Protein AF-A0A2V8GDF7-F1 (afdb_monomer)

Solvent-accessible surface area (backbone atoms only — not comparable to full-atom values): 4111 Å² total; per-residue (Å²): 117,50,23,35,43,3,86,75,45,85,60,49,46,83,93,54,63,43,53,87,82,56,67,71,47,78,46,78,36,66,91,43,92,87,45,38,62,34,40,36,39,89,94,44,54,28,40,45,48,90,61,63,70,77,85,53,91,65,44,70,42,68,82,68,49,69,97

Nearest PDB structures (foldseek):
  4qk0-assembly2_D  TM=9.418E-01  e=4.759E-06  Geobacillus stearothermophilus
  6ex6-assembly2_A  TM=9.121E-01  e=7.277E-04  Bacteroides thetaiotaomicron VPI-5482
  5m3m-assembly1_M  TM=5.425E-01  e=4.150E+00  Saccharomyces cerevisiae S288C
  5w66-assembly1_M  TM=5.093E-01  e=6.376E+00  Saccharomyces cerevisiae S288C
  1n05-assembly1_A  TM=4.111E-01  e=7.664E+00  Schizosaccharomyces pombe

Sequence (67 aa):
MYCLEAIDHGGHVTGRALPLDAELQREFRRDLLGGVEVVTGNGIVAVPYFAWNNRGKGEMAVWIPYK

pLDDT: mean 96.58, std 2.81, range [83.75, 98.75]

Structure (mmCIF, N/CA/C/O backbone):
data_AF-A0A2V8GDF7-F1
#
_entry.id   AF-A0A2V8GDF7-F1
#
loop_
_atom_site.group_PDB
_atom_site.id
_atom_site.type_symbol
_atom_site.label_atom_id
_atom_site.label_alt_id
_atom_site.label_comp_id
_atom_site.label_asym_id
_atom_site.label_entity_id
_atom_site.label_seq_id
_atom_site.pdbx_PDB_ins_code
_atom_site.Cartn_x
_atom_site.Cartn_y
_atom_site.Cartn_z
_atom_site.occupancy
_atom_site.B_iso_or_equiv
_atom_site.auth_seq_id
_atom_site.auth_comp_id
_atom_site.auth_asym_id
_atom_site.auth_atom_id
_atom_site.pdbx_PDB_model_num
ATOM 1 N N . MET A 1 1 ? 7.288 -6.677 5.509 1.00 93.38 1 MET A N 1
ATOM 2 C CA . MET A 1 1 ? 6.829 -5.299 5.792 1.00 93.38 1 MET A CA 1
ATOM 3 C C . MET A 1 1 ? 6.191 -4.753 4.523 1.00 93.38 1 MET A C 1
ATOM 5 O O . MET A 1 1 ? 6.770 -4.938 3.457 1.00 93.38 1 MET A O 1
ATOM 9 N N . TYR A 1 2 ? 5.007 -4.154 4.635 1.00 98.19 2 TYR A N 1
ATOM 10 C CA . TYR A 1 2 ? 4.214 -3.636 3.515 1.00 98.19 2 TYR A CA 1
ATOM 11 C C . TYR A 1 2 ? 4.044 -2.116 3.644 1.00 98.19 2 TYR A C 1
ATOM 13 O O . TYR A 1 2 ? 4.226 -1.575 4.735 1.00 98.19 2 TYR A O 1
ATOM 21 N N . CYS A 1 3 ? 3.704 -1.439 2.550 1.00 98.12 3 CYS A N 1
ATOM 22 C CA . CYS A 1 3 ? 3.364 -0.019 2.535 1.00 98.12 3 CYS A CA 1
ATOM 23 C C . CYS A 1 3 ? 2.170 0.263 1.616 1.00 98.12 3 CYS A C 1
ATOM 25 O O . CYS A 1 3 ? 1.917 -0.476 0.662 1.00 98.12 3 CYS A O 1
ATOM 27 N N . LEU A 1 4 ? 1.468 1.363 1.884 1.00 98.25 4 LEU A N 1
ATOM 28 C CA . LEU A 1 4 ? 0.477 1.931 0.972 1.00 98.25 4 LEU A CA 1
ATOM 29 C C . LEU A 1 4 ? 1.158 2.943 0.051 1.00 98.25 4 LEU A C 1
ATOM 31 O O . LEU A 1 4 ? 1.887 3.804 0.542 1.00 98.25 4 LEU A O 1
ATOM 35 N N . GLU A 1 5 ? 0.885 2.883 -1.253 1.00 98.25 5 GLU A N 1
ATOM 36 C CA . GLU A 1 5 ? 1.337 3.891 -2.221 1.00 98.25 5 GLU A CA 1
ATOM 37 C C . GLU A 1 5 ? 0.176 4.768 -2.698 1.00 98.25 5 GLU A C 1
ATOM 39 O O . GLU A 1 5 ? -0.931 4.276 -2.916 1.00 98.25 5 GLU A O 1
ATOM 44 N N . ALA A 1 6 ? 0.431 6.056 -2.937 1.00 97.88 6 ALA A N 1
ATOM 45 C CA . ALA A 1 6 ? -0.5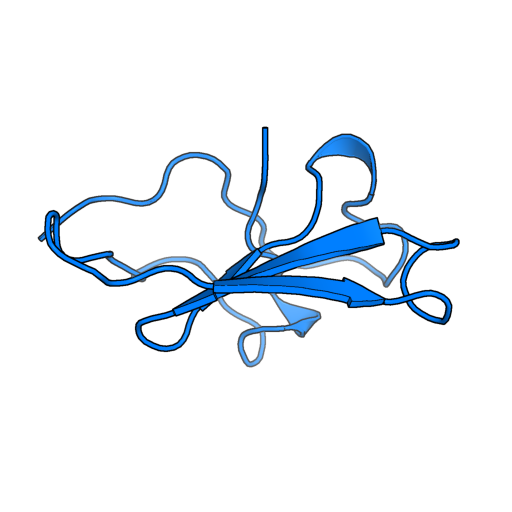48 6.996 -3.489 1.00 97.88 6 ALA A CA 1
ATOM 46 C C . ALA A 1 6 ? -1.230 6.499 -4.773 1.00 97.88 6 ALA A C 1
ATOM 48 O O . ALA A 1 6 ? -2.433 6.707 -4.946 1.00 97.88 6 ALA A O 1
ATOM 49 N N . ILE A 1 7 ? -0.481 5.833 -5.658 1.00 97.88 7 ILE A N 1
ATOM 50 C CA . ILE A 1 7 ? -0.995 5.364 -6.952 1.00 97.88 7 ILE A CA 1
ATOM 51 C C . ILE A 1 7 ? -2.126 4.336 -6.802 1.00 97.88 7 ILE A C 1
ATOM 53 O O . ILE A 1 7 ? -3.027 4.301 -7.634 1.00 97.88 7 ILE A O 1
ATOM 57 N N . ASP A 1 8 ? -2.139 3.571 -5.708 1.00 97.75 8 ASP A N 1
ATOM 58 C CA . ASP A 1 8 ? -3.188 2.585 -5.425 1.00 97.75 8 ASP A CA 1
ATOM 59 C C . ASP A 1 8 ? -4.387 3.196 -4.671 1.00 97.75 8 ASP A C 1
ATOM 61 O O . ASP A 1 8 ? -5.380 2.522 -4.405 1.00 97.75 8 ASP A O 1
ATOM 65 N N . HIS A 1 9 ? -4.302 4.481 -4.310 1.00 96.94 9 HIS A N 1
ATOM 66 C CA . HIS A 1 9 ? -5.181 5.121 -3.330 1.00 96.94 9 HIS A CA 1
ATOM 67 C C . HIS A 1 9 ? -5.686 6.504 -3.762 1.00 96.94 9 HIS A C 1
ATOM 69 O O . HIS A 1 9 ? -6.026 7.334 -2.916 1.00 96.94 9 HIS A O 1
ATOM 75 N N . GLY A 1 10 ? -5.757 6.762 -5.071 1.00 93.75 10 GLY A N 1
ATOM 76 C CA . GLY A 1 10 ? -6.296 8.017 -5.608 1.00 93.75 10 GLY A CA 1
ATOM 77 C C . GLY A 1 10 ? -5.411 9.237 -5.337 1.00 93.75 10 GLY A C 1
ATOM 78 O O . GLY A 1 10 ? -5.919 10.346 -5.225 1.00 93.75 10 GLY A O 1
ATOM 79 N N . GLY A 1 11 ? -4.099 9.034 -5.197 1.00 94.62 11 GLY A N 1
ATOM 80 C CA . GLY A 1 11 ? -3.117 10.102 -4.997 1.00 94.62 11 GLY A CA 1
ATOM 81 C C . GLY A 1 11 ? -2.746 10.376 -3.538 1.00 94.62 11 GLY A C 1
ATOM 82 O O . GLY A 1 11 ? -1.710 10.993 -3.303 1.00 94.62 11 GLY A O 1
ATOM 83 N N . HIS A 1 12 ? -3.515 9.865 -2.570 1.00 94.06 12 HIS A N 1
ATOM 84 C CA . HIS A 1 12 ? -3.310 10.145 -1.146 1.00 94.06 12 HIS A CA 1
ATOM 85 C C . HIS A 1 12 ? -3.374 8.880 -0.284 1.00 94.06 12 HIS A C 1
ATOM 87 O O . HIS A 1 12 ? -4.301 8.066 -0.386 1.00 94.06 12 HIS A O 1
ATOM 93 N N . VAL A 1 13 ? -2.407 8.736 0.620 1.00 95.44 13 VAL A N 1
ATOM 94 C CA . VAL A 1 13 ? -2.410 7.684 1.656 1.00 95.44 13 VAL A CA 1
ATOM 95 C C . VAL A 1 13 ? -2.525 8.255 3.063 1.00 95.44 13 VAL A C 1
ATOM 97 O O . VAL A 1 13 ? -2.930 7.541 3.982 1.00 95.44 13 VAL A O 1
ATOM 100 N N . THR A 1 14 ? -2.223 9.541 3.234 1.00 87.69 14 THR A N 1
ATOM 101 C CA . THR A 1 14 ? -2.444 10.261 4.488 1.00 87.69 14 THR A CA 1
ATOM 102 C C . THR A 1 14 ? -3.935 10.292 4.860 1.00 87.69 14 THR A C 1
ATOM 104 O O . THR A 1 14 ? -4.813 10.349 4.003 1.00 87.69 14 THR A O 1
ATOM 107 N N . GLY A 1 15 ? -4.241 10.181 6.159 1.00 87.25 15 GLY A N 1
ATOM 108 C CA . GLY A 1 15 ? -5.620 10.174 6.674 1.00 87.25 15 GLY A CA 1
ATOM 109 C C . GLY A 1 15 ? -6.358 8.829 6.604 1.00 87.25 15 GLY A C 1
ATOM 110 O O . GLY A 1 15 ? -7.504 8.744 7.042 1.00 87.25 1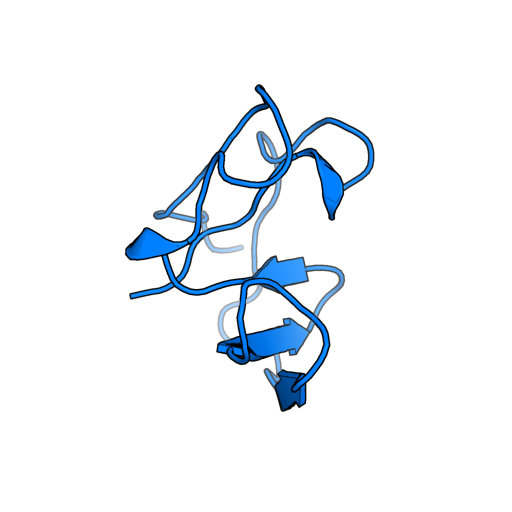5 GLY A O 1
ATOM 111 N N . ARG A 1 16 ? -5.723 7.764 6.099 1.00 91.94 16 ARG A N 1
ATOM 112 C CA . ARG A 1 16 ? -6.281 6.403 6.145 1.00 91.94 16 ARG A CA 1
ATOM 113 C C . ARG A 1 16 ? -6.065 5.776 7.523 1.00 91.94 16 ARG A C 1
ATOM 115 O O . ARG A 1 16 ? -5.003 5.941 8.116 1.00 91.94 16 ARG A O 1
ATOM 122 N N . ALA A 1 17 ? -7.056 5.023 7.992 1.00 93.94 17 ALA A N 1
ATOM 123 C CA . ALA A 1 17 ? -6.977 4.228 9.211 1.00 93.94 17 ALA A CA 1
ATOM 124 C C . ALA A 1 17 ? -7.593 2.841 8.988 1.00 93.94 17 ALA A C 1
ATOM 126 O O . ALA A 1 17 ? -8.550 2.698 8.218 1.00 93.94 17 ALA A O 1
ATOM 127 N N . LEU A 1 18 ? -7.049 1.828 9.660 1.00 94.81 18 LEU A N 1
ATOM 128 C CA . LEU A 1 18 ? -7.482 0.437 9.532 1.00 94.81 18 LEU A CA 1
ATOM 129 C C . LEU A 1 18 ? -8.160 -0.037 10.834 1.00 94.81 18 LEU A C 1
ATOM 131 O O . LEU A 1 18 ? -7.575 0.128 11.899 1.00 94.81 18 LEU A O 1
ATOM 135 N N . PRO A 1 19 ? -9.375 -0.614 10.800 1.00 96.19 19 PRO A N 1
ATOM 136 C CA . PRO A 1 19 ? -9.929 -1.280 11.976 1.00 96.19 19 PRO A CA 1
ATOM 137 C C . PRO A 1 19 ? -9.003 -2.408 12.452 1.00 96.19 19 PRO A C 1
ATOM 139 O O . PRO A 1 19 ? -8.390 -3.091 11.630 1.00 96.19 19 PRO A O 1
ATOM 142 N N . LEU A 1 20 ? -8.920 -2.627 13.765 1.00 95.25 20 LEU A N 1
ATOM 143 C CA . LEU A 1 20 ? -8.097 -3.705 14.335 1.00 95.25 20 LEU A CA 1
ATOM 144 C C . LEU A 1 20 ? -8.559 -5.109 13.917 1.00 95.25 20 LEU A C 1
ATOM 146 O O . LEU A 1 20 ? -7.746 -6.027 13.850 1.00 95.25 20 LEU A O 1
ATOM 150 N N . ASP A 1 21 ? -9.847 -5.265 13.629 1.00 96.06 21 ASP A N 1
ATOM 151 C CA . ASP A 1 21 ? -10.490 -6.496 13.172 1.00 96.06 21 ASP A CA 1
ATOM 152 C C . ASP A 1 21 ? -10.665 -6.547 11.645 1.00 96.06 21 ASP A C 1
ATOM 154 O O . ASP A 1 21 ? -11.382 -7.404 11.131 1.00 96.06 21 ASP A O 1
ATOM 158 N N . ALA A 1 22 ? -10.014 -5.644 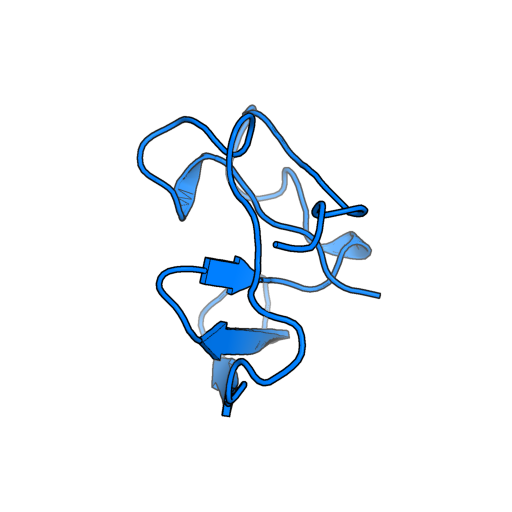10.902 1.00 95.88 22 ALA A N 1
ATOM 159 C CA . ALA A 1 22 ? -10.082 -5.643 9.449 1.00 95.88 22 ALA A CA 1
ATOM 160 C C . ALA A 1 22 ? -9.584 -6.976 8.878 1.00 95.88 22 ALA A C 1
ATOM 162 O O . ALA A 1 22 ? -8.413 -7.333 9.018 1.00 95.88 22 ALA A O 1
ATOM 163 N N . GLU A 1 23 ? -10.457 -7.677 8.160 1.00 97.31 23 GLU A N 1
ATOM 164 C CA . GLU A 1 23 ? -10.046 -8.845 7.396 1.00 97.31 23 GLU A CA 1
ATOM 165 C C .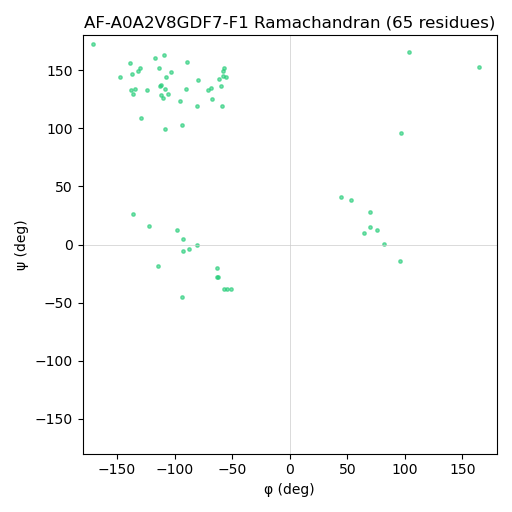 GLU A 1 23 ? -9.135 -8.423 6.239 1.00 97.31 23 GLU A C 1
ATOM 167 O O . GLU A 1 23 ? -9.487 -7.581 5.404 1.00 97.31 23 GLU A O 1
ATOM 172 N N . LEU A 1 24 ? -7.948 -9.028 6.193 1.00 97.50 24 LEU A N 1
ATOM 173 C CA . LEU A 1 24 ? -6.958 -8.817 5.148 1.00 97.50 24 LEU A CA 1
ATOM 174 C C . LEU A 1 24 ? -6.810 -10.084 4.310 1.00 97.50 24 LEU A C 1
ATOM 176 O O . LEU A 1 24 ? -6.725 -11.195 4.828 1.00 97.50 24 LEU A O 1
ATOM 180 N N . GLN A 1 25 ? -6.738 -9.894 3.001 1.00 98.12 25 GLN A N 1
ATOM 181 C CA . GLN A 1 25 ? -6.527 -10.936 2.006 1.00 98.12 25 GLN A CA 1
ATOM 182 C C . GLN A 1 25 ? -5.174 -10.728 1.332 1.00 98.12 25 GLN A C 1
ATOM 184 O O . GLN A 1 25 ? -4.693 -9.598 1.226 1.00 98.12 25 GLN A O 1
ATOM 189 N N . ARG A 1 26 ? -4.569 -11.821 0.867 1.00 97.81 26 ARG A N 1
ATOM 190 C CA . ARG A 1 26 ? -3.276 -11.819 0.175 1.00 97.81 26 ARG A CA 1
ATOM 191 C C . ARG A 1 26 ? -3.391 -12.473 -1.193 1.00 97.81 26 ARG A C 1
ATOM 193 O O . ARG A 1 26 ? -3.940 -13.564 -1.315 1.00 97.81 26 ARG A O 1
ATOM 200 N N . GLU A 1 27 ? -2.837 -11.818 -2.201 1.00 98.31 27 GLU A N 1
ATOM 201 C CA . GLU A 1 27 ? -2.844 -12.279 -3.587 1.00 98.31 27 GLU A CA 1
ATOM 202 C C . GLU A 1 27 ? -1.454 -12.084 -4.201 1.00 98.31 27 GLU A C 1
ATOM 204 O O . GLU A 1 27 ? -0.894 -10.990 -4.142 1.00 98.31 27 GLU A O 1
ATOM 209 N N . PHE A 1 28 ? -0.892 -13.124 -4.822 1.00 98.62 28 PHE A N 1
ATOM 210 C CA . PHE A 1 28 ? 0.322 -12.964 -5.619 1.00 98.62 28 PHE A CA 1
ATOM 211 C C . PHE A 1 28 ? -0.022 -12.415 -7.006 1.00 98.62 28 PHE A C 1
ATOM 213 O O . PHE A 1 28 ? -0.713 -13.071 -7.785 1.00 98.62 28 PHE A O 1
ATOM 220 N N . ARG A 1 29 ? 0.508 -11.237 -7.341 1.00 98.50 29 ARG A N 1
ATOM 221 C CA . ARG A 1 29 ? 0.314 -10.589 -8.641 1.00 98.50 29 ARG A CA 1
ATOM 222 C C . ARG A 1 29 ? 1.598 -10.641 -9.451 1.00 98.50 29 ARG A C 1
ATOM 224 O O . ARG A 1 29 ? 2.490 -9.818 -9.262 1.00 98.50 29 ARG A O 1
ATOM 231 N N . ARG A 1 30 ? 1.665 -11.603 -10.379 1.00 98.44 30 ARG A N 1
ATOM 232 C CA . ARG A 1 30 ? 2.823 -11.828 -11.265 1.00 98.44 30 ARG A CA 1
ATOM 233 C C . ARG A 1 30 ? 3.190 -10.590 -12.090 1.00 98.44 30 ARG A C 1
ATOM 235 O O . ARG A 1 30 ? 4.371 -10.315 -12.260 1.00 98.44 30 ARG A O 1
ATOM 242 N N . ASP A 1 31 ? 2.189 -9.846 -12.550 1.00 98.12 31 ASP A N 1
ATOM 243 C CA . ASP A 1 31 ? 2.376 -8.735 -13.494 1.00 98.12 31 ASP A CA 1
ATOM 244 C C . ASP A 1 31 ? 2.558 -7.371 -12.804 1.00 98.12 31 ASP A C 1
ATOM 246 O O . ASP A 1 31 ? 2.655 -6.338 -13.463 1.00 98.12 31 ASP A O 1
ATOM 250 N N . LEU A 1 32 ? 2.619 -7.348 -11.468 1.00 98.44 32 LEU A N 1
ATOM 251 C CA . LEU A 1 32 ? 2.828 -6.138 -10.681 1.00 98.44 32 LEU A CA 1
ATOM 252 C C . LEU A 1 32 ? 4.219 -6.163 -10.046 1.00 98.44 32 LEU A C 1
ATOM 254 O O . LEU A 1 32 ? 4.551 -7.103 -9.331 1.00 98.44 32 LEU A O 1
ATOM 258 N N . LEU A 1 33 ? 5.011 -5.105 -10.266 1.00 98.25 33 LEU A N 1
ATOM 259 C CA . LEU A 1 33 ? 6.281 -4.863 -9.561 1.00 98.25 33 LEU A CA 1
ATOM 260 C C . LEU A 1 33 ? 7.269 -6.050 -9.619 1.00 98.25 33 LEU A C 1
ATOM 262 O O . LEU A 1 33 ? 7.955 -6.347 -8.647 1.00 98.25 33 LEU A O 1
ATOM 266 N N . GLY A 1 34 ? 7.333 -6.741 -10.763 1.00 97.88 34 GLY A N 1
ATOM 267 C CA . GLY A 1 34 ? 8.202 -7.911 -10.947 1.00 97.88 34 GLY A CA 1
ATOM 268 C C . GLY A 1 34 ? 7.704 -9.193 -10.267 1.00 97.88 34 GLY A C 1
ATOM 269 O O . GLY A 1 34 ? 8.457 -10.159 -10.177 1.00 97.88 34 GLY A O 1
ATOM 270 N N . GLY A 1 35 ? 6.449 -9.215 -9.813 1.00 98.50 35 GLY A N 1
ATOM 271 C CA . GLY A 1 35 ? 5.832 -10.340 -9.123 1.00 98.50 35 GLY A CA 1
ATOM 272 C C . GLY A 1 35 ? 5.890 -10.170 -7.610 1.00 98.50 35 GLY A C 1
ATOM 273 O O . GLY A 1 35 ? 6.878 -10.538 -6.977 1.00 98.50 35 GLY A O 1
ATOM 274 N N . VAL A 1 36 ? 4.815 -9.654 -7.014 1.00 98.69 36 VAL A N 1
ATOM 275 C CA . VAL A 1 36 ? 4.737 -9.408 -5.565 1.00 98.69 36 VAL A CA 1
ATOM 276 C C . VAL A 1 36 ? 3.466 -9.978 -4.949 1.00 98.69 36 VAL A C 1
ATOM 278 O O . VAL A 1 36 ? 2.426 -10.064 -5.600 1.00 98.69 36 VAL A O 1
ATOM 281 N N . GLU A 1 37 ? 3.533 -10.340 -3.668 1.00 98.56 37 GLU A N 1
ATOM 282 C CA . GLU A 1 37 ? 2.320 -10.473 -2.860 1.00 98.56 37 GLU A CA 1
ATOM 283 C C . GLU A 1 37 ? 1.739 -9.080 -2.594 1.00 98.56 37 GLU A C 1
ATOM 285 O O . GLU A 1 37 ? 2.460 -8.158 -2.214 1.00 98.56 37 GLU A O 1
ATOM 290 N N . VAL A 1 38 ? 0.434 -8.935 -2.791 1.00 98.69 38 VAL A N 1
ATOM 291 C CA . VAL A 1 38 ? -0.345 -7.741 -2.466 1.00 98.69 38 VAL A CA 1
ATOM 292 C C . VAL A 1 38 ? -1.300 -8.095 -1.341 1.00 98.69 38 VAL A C 1
ATOM 294 O O . VAL A 1 38 ? -1.934 -9.151 -1.371 1.00 98.69 38 VAL A O 1
ATOM 297 N N . VAL A 1 39 ? -1.410 -7.204 -0.360 1.00 98.62 39 VAL A N 1
ATOM 298 C CA . VAL A 1 39 ? -2.364 -7.330 0.742 1.00 98.62 39 VAL A CA 1
ATOM 299 C C . VAL A 1 39 ? -3.499 -6.336 0.532 1.00 98.62 39 VAL A C 1
ATOM 301 O O . VAL A 1 39 ? -3.254 -5.155 0.304 1.00 98.62 39 VAL A O 1
ATOM 304 N N . THR A 1 40 ? -4.743 -6.796 0.615 1.00 98.12 40 THR A N 1
ATOM 305 C CA . THR A 1 40 ? -5.935 -5.958 0.427 1.00 98.12 40 THR A CA 1
ATOM 306 C C . THR A 1 40 ? -6.946 -6.172 1.541 1.00 98.12 40 THR A C 1
ATOM 308 O O . THR A 1 40 ? -7.075 -7.282 2.045 1.00 98.12 40 THR A O 1
ATOM 311 N N . GLY A 1 41 ? -7.719 -5.147 1.877 1.00 95.88 41 GLY A N 1
ATOM 312 C CA . GLY A 1 41 ? -8.821 -5.243 2.841 1.00 95.88 41 GLY A CA 1
ATOM 313 C C . GLY A 1 41 ? -9.261 -3.857 3.288 1.00 95.88 41 GLY A C 1
ATOM 314 O O . GLY A 1 41 ? -8.472 -2.927 3.204 1.00 95.88 41 GLY A O 1
ATOM 315 N N . ASN A 1 42 ? -10.519 -3.669 3.697 1.00 95.06 42 ASN A N 1
ATOM 316 C CA . ASN A 1 42 ? -11.033 -2.368 4.169 1.00 95.06 42 ASN A CA 1
ATOM 317 C C . ASN A 1 42 ? -10.605 -1.155 3.290 1.00 95.06 42 ASN A C 1
ATOM 319 O O . ASN A 1 42 ? -10.204 -0.103 3.786 1.00 95.06 42 ASN A O 1
ATOM 323 N N . GLY A 1 43 ? -10.624 -1.313 1.961 1.00 94.19 43 GLY A N 1
ATOM 324 C CA . GLY A 1 43 ? -10.260 -0.250 1.014 1.00 94.19 43 GLY A CA 1
ATOM 325 C C . GLY A 1 43 ? -8.772 0.137 0.966 1.00 94.19 43 GLY A C 1
ATOM 326 O O . GLY A 1 43 ? -8.457 1.194 0.415 1.00 94.19 43 GLY A O 1
ATOM 327 N N . ILE A 1 44 ? -7.871 -0.677 1.529 1.00 95.56 44 ILE A N 1
ATOM 328 C CA . ILE A 1 44 ? -6.418 -0.538 1.361 1.00 95.56 44 ILE A CA 1
ATOM 329 C C . ILE A 1 44 ? -5.864 -1.564 0.367 1.00 95.56 44 ILE A C 1
ATOM 331 O O . ILE A 1 44 ? -6.361 -2.690 0.273 1.00 95.56 44 ILE A O 1
ATOM 335 N N . VAL A 1 45 ? -4.807 -1.168 -0.342 1.00 98.00 45 VAL A N 1
ATOM 336 C CA . VAL A 1 45 ? -3.979 -2.021 -1.204 1.00 98.00 45 VAL A CA 1
ATOM 337 C C . VAL A 1 45 ? -2.519 -1.807 -0.816 1.00 98.00 45 VAL A C 1
ATOM 339 O O . VAL A 1 45 ? -1.950 -0.751 -1.066 1.00 98.00 45 VAL A O 1
ATOM 342 N N . ALA A 1 46 ? -1.898 -2.792 -0.183 1.00 98.31 46 ALA A N 1
ATOM 343 C CA . ALA A 1 46 ? -0.525 -2.699 0.283 1.00 98.31 46 ALA A CA 1
ATOM 344 C C . ALA A 1 46 ? 0.402 -3.572 -0.564 1.00 98.31 46 ALA A C 1
ATOM 346 O O . ALA A 1 46 ? 0.127 -4.749 -0.806 1.00 98.31 46 ALA A O 1
ATOM 347 N N . VAL A 1 47 ? 1.534 -3.003 -0.964 1.00 98.75 47 VAL A N 1
ATOM 348 C CA . VAL A 1 47 ? 2.618 -3.702 -1.668 1.00 98.75 47 VAL A CA 1
ATOM 349 C C . VAL A 1 47 ? 3.831 -3.850 -0.745 1.00 98.75 47 VAL A C 1
ATOM 351 O O . VAL A 1 47 ? 3.902 -3.172 0.288 1.00 98.75 47 VAL A O 1
ATOM 354 N N . PRO A 1 48 ? 4.797 -4.735 -1.047 1.00 98.75 48 PRO A N 1
ATOM 355 C CA . PRO A 1 48 ? 6.004 -4.850 -0.242 1.00 98.75 48 PRO A CA 1
ATOM 356 C C . PRO A 1 48 ? 6.773 -3.529 -0.214 1.00 98.75 48 PRO A C 1
ATOM 358 O O . PRO A 1 48 ? 6.979 -2.904 -1.250 1.00 98.75 48 PRO A O 1
ATOM 361 N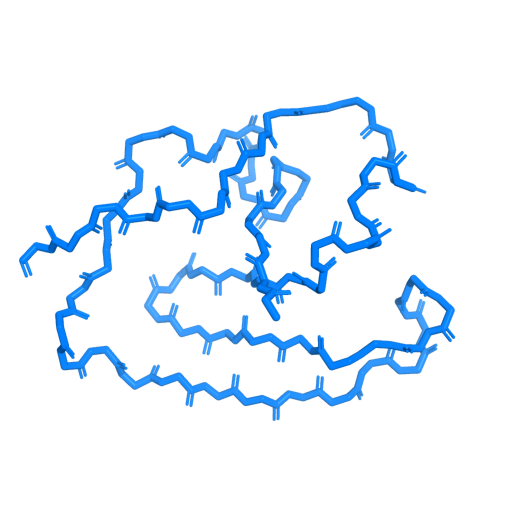 N . TYR A 1 49 ? 7.257 -3.134 0.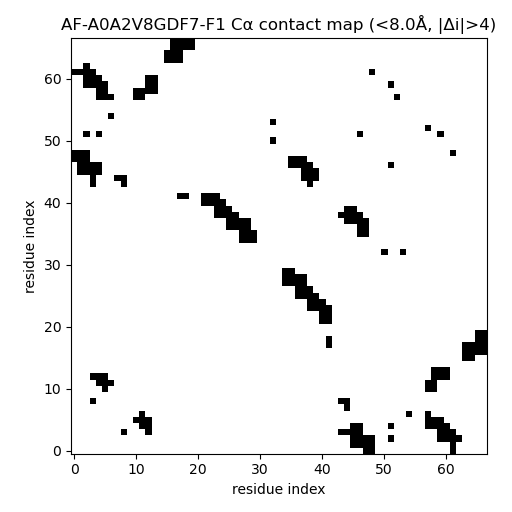965 1.00 98.62 49 TYR A N 1
ATOM 362 C CA . TYR A 1 49 ? 7.931 -1.844 1.156 1.00 98.62 49 TYR A CA 1
ATOM 363 C C . TYR 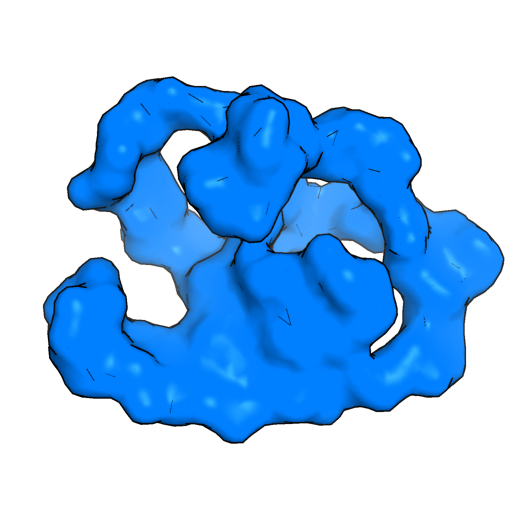A 1 49 ? 9.104 -1.613 0.189 1.00 98.62 49 TYR A C 1
ATOM 365 O O . TYR A 1 49 ? 9.280 -0.512 -0.325 1.00 98.62 49 TYR A O 1
ATOM 373 N N . PHE A 1 50 ? 9.885 -2.658 -0.105 1.00 98.25 50 PHE A N 1
ATOM 374 C CA . PHE A 1 50 ? 11.028 -2.557 -1.017 1.00 98.25 50 PHE A CA 1
ATOM 375 C C . PHE A 1 50 ? 10.630 -2.184 -2.456 1.00 98.25 50 PHE A C 1
ATOM 377 O O . PHE A 1 50 ? 11.482 -1.749 -3.225 1.00 98.25 50 PHE A O 1
ATOM 384 N N . ALA A 1 51 ? 9.366 -2.394 -2.833 1.00 98.38 51 ALA A N 1
ATOM 385 C CA . ALA A 1 51 ? 8.872 -2.182 -4.186 1.00 98.38 51 ALA A CA 1
ATOM 386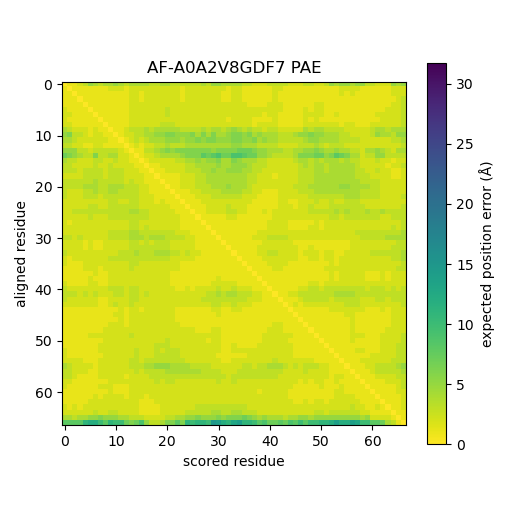 C C . ALA A 1 51 ? 8.294 -0.770 -4.402 1.00 98.38 51 ALA A C 1
ATOM 388 O O . ALA A 1 51 ? 7.986 -0.412 -5.541 1.00 98.38 51 ALA A O 1
ATOM 389 N N . TRP A 1 52 ? 8.199 0.049 -3.347 1.00 98.06 52 TRP A N 1
ATOM 390 C CA . TRP A 1 52 ? 7.720 1.429 -3.440 1.00 98.06 52 TRP A CA 1
ATOM 391 C C . TRP A 1 52 ? 8.534 2.277 -4.432 1.00 98.06 52 TRP A C 1
ATOM 393 O O . TRP A 1 52 ? 9.723 2.043 -4.650 1.00 98.06 52 TRP A O 1
ATOM 403 N N . ASN A 1 53 ? 7.883 3.287 -5.022 1.00 97.88 53 ASN A N 1
ATOM 404 C CA . ASN A 1 53 ? 8.465 4.283 -5.934 1.00 97.88 53 ASN A CA 1
ATOM 405 C C . ASN A 1 53 ? 9.004 3.709 -7.260 1.00 97.88 53 ASN A C 1
ATOM 407 O O . ASN A 1 53 ? 9.591 4.435 -8.060 1.00 97.88 53 ASN A O 1
ATOM 411 N N . ASN A 1 54 ? 8.725 2.437 -7.558 1.00 98.38 54 ASN A N 1
ATOM 412 C CA . ASN A 1 54 ? 8.950 1.847 -8.884 1.00 98.38 54 ASN A CA 1
ATOM 413 C C . ASN A 1 54 ? 7.821 2.181 -9.881 1.00 98.38 54 ASN A C 1
ATOM 415 O O . ASN A 1 54 ? 7.868 1.765 -11.036 1.00 98.38 54 ASN A O 1
ATOM 419 N N . ARG A 1 55 ? 6.795 2.927 -9.446 1.00 97.75 55 ARG A N 1
ATOM 420 C CA . ARG A 1 55 ? 5.633 3.344 -10.256 1.00 97.75 55 ARG A CA 1
ATOM 421 C C . ARG A 1 55 ? 5.454 4.867 -10.315 1.00 97.75 55 ARG A C 1
ATOM 423 O O . ARG A 1 55 ? 4.403 5.352 -10.718 1.00 97.75 55 ARG A O 1
ATOM 430 N N . GLY A 1 56 ? 6.493 5.613 -9.939 1.00 97.31 56 GLY A N 1
ATOM 431 C CA . GLY A 1 56 ? 6.498 7.073 -9.906 1.00 97.31 56 GLY A CA 1
ATOM 432 C C . GLY A 1 56 ? 6.359 7.654 -8.500 1.00 97.31 56 GLY A C 1
ATOM 433 O O . GLY A 1 56 ? 6.011 6.967 -7.541 1.00 97.31 56 GLY A O 1
ATOM 434 N N . LYS A 1 57 ? 6.652 8.954 -8.396 1.00 97.62 57 LYS A N 1
ATOM 435 C CA . LYS A 1 57 ? 6.630 9.695 -7.134 1.00 97.62 57 LYS A CA 1
ATOM 436 C C . LYS A 1 57 ? 5.198 9.835 -6.613 1.00 97.62 57 LYS A C 1
ATOM 438 O O . LYS A 1 57 ? 4.313 10.270 -7.343 1.00 97.62 57 LYS A O 1
ATOM 443 N N . GLY A 1 58 ? 5.007 9.582 -5.322 1.00 96.81 58 GLY A N 1
ATOM 444 C CA . GLY A 1 58 ? 3.744 9.804 -4.623 1.00 96.81 58 GLY A CA 1
ATOM 445 C C . GLY A 1 58 ? 3.890 9.634 -3.113 1.00 96.81 58 GLY A C 1
ATOM 446 O O . GLY A 1 58 ? 4.951 9.231 -2.631 1.00 96.81 58 GLY A O 1
ATOM 447 N N . GLU A 1 59 ? 2.832 9.957 -2.368 1.00 98.00 59 GLU A N 1
ATOM 448 C CA . GLU A 1 59 ? 2.768 9.679 -0.930 1.00 98.00 59 GLU A CA 1
ATOM 449 C C . GLU A 1 59 ? 2.949 8.177 -0.643 1.00 98.00 59 GLU A C 1
ATOM 451 O O . GLU A 1 59 ? 2.544 7.320 -1.437 1.00 98.00 59 GLU A O 1
ATOM 456 N N . MET A 1 60 ? 3.533 7.860 0.515 1.00 97.75 60 MET A N 1
ATOM 457 C CA . MET A 1 60 ? 3.662 6.493 1.012 1.00 97.75 60 MET A CA 1
ATOM 458 C C . MET A 1 60 ? 3.603 6.452 2.534 1.00 97.75 60 MET A C 1
ATOM 460 O O . MET A 1 60 ? 4.099 7.357 3.207 1.00 97.75 60 MET A O 1
ATOM 464 N N . ALA A 1 61 ? 2.993 5.392 3.063 1.00 97.88 61 ALA A N 1
ATOM 465 C CA . ALA A 1 61 ? 2.944 5.129 4.493 1.00 97.88 61 ALA A CA 1
ATOM 466 C C . ALA A 1 61 ? 3.172 3.640 4.794 1.00 97.88 61 ALA A C 1
ATOM 468 O O . ALA A 1 61 ? 2.563 2.764 4.179 1.00 97.88 61 ALA A O 1
ATOM 469 N N . VAL A 1 62 ? 4.042 3.368 5.770 1.00 97.50 62 VAL A N 1
ATOM 470 C CA . VAL A 1 62 ? 4.250 2.032 6.361 1.00 97.50 62 VAL A CA 1
ATOM 471 C C . VAL A 1 62 ? 3.379 1.860 7.603 1.00 97.50 62 VAL A C 1
ATOM 473 O O . VAL A 1 62 ? 2.728 0.836 7.783 1.00 97.50 62 VAL A O 1
ATOM 476 N N . TRP A 1 63 ? 3.355 2.882 8.457 1.00 96.31 63 TRP A N 1
ATOM 477 C CA . TRP A 1 63 ? 2.610 2.879 9.708 1.00 96.31 63 TRP A CA 1
ATOM 478 C C . TRP A 1 63 ? 1.237 3.498 9.486 1.00 96.31 63 TRP A C 1
ATOM 480 O O . TRP A 1 63 ? 1.111 4.717 9.369 1.00 96.31 63 TRP A O 1
ATOM 490 N N . ILE A 1 64 ? 0.221 2.643 9.396 1.00 95.69 64 ILE A N 1
ATOM 491 C CA . ILE A 1 64 ? -1.171 3.060 9.233 1.00 95.69 64 ILE A CA 1
ATOM 492 C C . ILE A 1 64 ? -1.821 3.098 10.619 1.00 95.69 64 ILE A C 1
ATOM 494 O O . ILE A 1 64 ? -1.790 2.079 11.314 1.00 95.69 64 ILE A O 1
ATOM 498 N N . PRO A 1 65 ? -2.383 4.243 11.046 1.00 95.56 65 PRO A N 1
ATOM 499 C CA . PRO A 1 65 ? -3.140 4.319 12.287 1.00 95.56 65 PRO A CA 1
ATOM 500 C C . PRO A 1 65 ? -4.270 3.292 12.300 1.00 95.56 65 PRO A C 1
ATOM 502 O O . PRO A 1 65 ? -4.904 3.040 11.273 1.00 95.56 65 PRO A O 1
ATOM 505 N N . TYR A 1 66 ? -4.550 2.726 13.466 1.00 93.00 66 TYR A N 1
ATOM 506 C CA . TYR A 1 66 ? -5.768 1.953 13.654 1.00 93.00 66 TYR A CA 1
ATOM 507 C C . TYR A 1 66 ? -6.915 2.861 14.113 1.00 93.00 66 TYR A C 1
ATOM 509 O 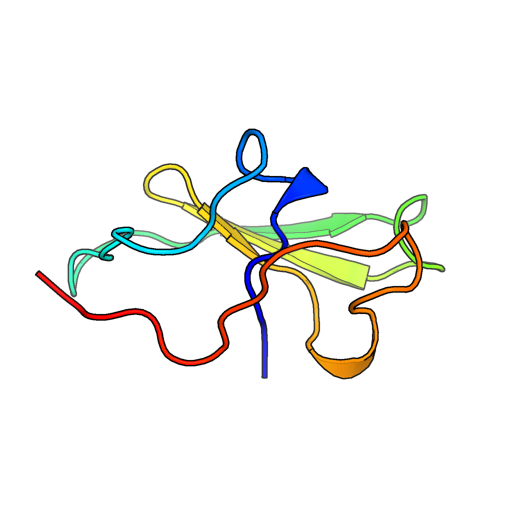O . TYR A 1 66 ? -6.671 3.942 14.657 1.00 93.00 66 TYR A O 1
ATOM 517 N N . LYS A 1 67 ? -8.153 2.429 13.869 1.00 83.75 67 LYS A N 1
ATOM 518 C CA . LYS A 1 67 ? -9.361 3.024 14.460 1.00 83.75 67 LYS A CA 1
ATOM 519 C C . LYS A 1 67 ? -9.973 2.089 15.494 1.00 83.75 67 LYS A C 1
ATOM 521 O O . LYS A 1 67 ? -9.809 0.859 15.321 1.00 83.75 67 LYS A O 1
#

Mean predicted aligned error: 2.22 Å

Foldseek 3Di:
DKKFWCVLPVQDDPPDAAAPPWDKDWDWDCPPLNIFIWIDTPSTIITHPVSPCVVHDGDMDPDHHHD

Radius of gyration: 11.41 Å; Cα contacts (8 Å, |Δi|>4): 121; chains: 1; bounding box: 22×23×28 Å

Secondary structure (DSSP, 8-state):
-EEEEGGGTTT--TT--B-TT---EEEEETTSTTTEEEEEETTEEEEEGGGTTTT-S--EESSPPB-